Protein AF-A0A9E6EXF5-F1 (afdb_monomer)

pLDDT: mean 89.09, std 9.69, range [57.84, 97.81]

Secondary structure (DSSP, 8-state):
-HHHHHHHHHHHHHHHHHHHHHHHHHHT-------S-EEE-SS-PPPPTT-SEEE--SS----PPEE--S-TT--TTSSSPPTT-EEEE---BTTB-SEEEEEETTEEEE---TTSS--TT--SS--TTT--SS-SSS--EEEEETTEEEEEE-TTS-EEE-S----------

Mean predicted aligned error: 11.28 Å

Solvent-accessible surface area (backbone atoms only — not comparable to full-atom values): 11089 Å² total; per-residue (Å²): 115,69,66,64,54,52,52,53,50,55,54,50,53,51,51,53,52,52,51,53,53,52,51,56,58,60,71,69,66,72,79,84,70,82,85,51,42,45,51,50,58,90,83,76,66,76,30,51,91,92,30,69,69,30,77,54,67,95,87,66,84,83,87,60,59,76,40,65,46,59,34,38,72,44,68,53,84,46,78,85,71,51,72,71,43,67,34,29,31,71,27,77,29,91,83,35,55,63,43,50,30,31,31,51,90,80,27,51,41,72,58,91,48,82,90,78,58,87,49,96,88,60,78,78,95,71,44,84,93,80,48,78,94,73,68,94,58,98,54,62,42,74,44,64,58,96,88,38,74,40,37,34,45,40,77,86,74,48,76,48,71,58,77,86,82,87,74,82,78,81,77,75,132

Radius of gyration: 35.08 Å; Cα contacts (8 Å, |Δi|>4): 192; chains: 1; bounding box: 96×44×98 Å

Sequence (173 aa):
MKTKKILKVNNLVKGIIYVLIAFNFSLSTFNCFAQGGVAINTTGDPANSSAMLDISGSTQGVLIPSVALTSTTTASPVTSPANSLLIYNTATQNDVTPGFYYWVTDKWVSMLSSSTGWLLTGNTATTAGTNFIGSTDSRDVVFKSKNNEILRVKTDSNVVITGQIYTTKHVIP

Foldseek 3Di:
DVVVVVVVVVVVVVVVVVVVVVVVVVVPPDDPDPPQADEADDPPDGADNVYNYHYDDDPDDDQFAEDADAFFQDCPPPDPADFQRKYFHPDDHDHDDTAIWTDDDRGTDGDDDPVVDADPVGDPPDDPVPDDPDDPDQAWDFDDDPNHTQWIQHSVRDIDGPDDDDDPPPPDD

Nearest PDB structures (foldseek):
  2wb3-assembly1_A  TM=5.065E-01  e=1.538E+00  Streptococcus pyogenes
  6wv2-assembly1_A  TM=4.428E-01  e=2.223E+00  Streptococcus pyogenes phage H4489A
  6x3m-assembly3_H  TM=2.288E-01  e=3.215E+00  Streptococcus pyogenes phage H4489A
  6x3m-assembly2_D  TM=2.488E-01  e=7.600E+00  Streptococcus pyogenes phage H4489A
  6x3m-assembly1_B  TM=2.388E-01  e=6.721E+00  Streptococcus pyogenes phage H4489A

Structure (mmCIF, N/CA/C/O backbone):
data_AF-A0A9E6EXF5-F1
#
_entry.id   AF-A0A9E6EXF5-F1
#
loop_
_atom_site.group_PDB
_atom_site.id
_atom_site.type_symbol
_atom_site.label_atom_id
_atom_site.label_alt_id
_atom_site.label_comp_id
_atom_site.label_asym_id
_atom_site.label_entity_id
_atom_site.label_seq_id
_atom_site.pdbx_PDB_ins_code
_atom_site.Cartn_x
_atom_site.Cartn_y
_atom_site.Cartn_z
_atom_site.occupancy
_atom_site.B_iso_or_equiv
_atom_site.auth_seq_id
_atom_site.auth_comp_id
_atom_site.auth_asym_id
_atom_site.auth_atom_id
_atom_site.pdbx_PDB_model_num
ATOM 1 N N . MET A 1 1 ? -65.720 1.572 59.802 1.00 68.50 1 MET A N 1
ATOM 2 C CA . MET A 1 1 ? -65.476 2.489 58.656 1.00 68.50 1 MET A CA 1
ATOM 3 C C . MET A 1 1 ? -63.991 2.830 58.444 1.00 68.50 1 MET A C 1
ATOM 5 O O . MET A 1 1 ? -63.551 2.806 57.301 1.00 68.50 1 MET A O 1
ATOM 9 N N . LYS A 1 2 ? -63.195 3.077 59.503 1.00 74.44 2 LYS A N 1
ATOM 10 C CA . LYS A 1 2 ? -61.746 3.380 59.404 1.00 74.44 2 LYS A CA 1
ATOM 11 C C . LYS A 1 2 ? -60.913 2.295 58.694 1.00 74.44 2 LYS A C 1
ATOM 13 O O . LYS A 1 2 ? -60.118 2.621 57.822 1.00 74.44 2 LYS A O 1
ATOM 18 N N . THR A 1 3 ? -61.152 1.016 58.980 1.00 81.12 3 THR A N 1
ATOM 19 C CA . THR A 1 3 ? -60.366 -0.116 58.445 1.00 81.12 3 THR A CA 1
ATOM 20 C C . THR A 1 3 ? -60.491 -0.283 56.927 1.00 81.12 3 THR A C 1
ATOM 22 O O . THR A 1 3 ? -59.492 -0.488 56.246 1.00 81.12 3 THR A O 1
ATOM 25 N N . LYS A 1 4 ? -61.698 -0.099 56.363 1.00 81.75 4 LYS A N 1
ATOM 26 C CA . LYS A 1 4 ? -61.916 -0.120 54.902 1.00 81.75 4 LYS A CA 1
ATOM 27 C C . LYS A 1 4 ? -61.215 1.049 54.193 1.00 81.75 4 LYS A C 1
ATOM 29 O O . LYS A 1 4 ? -60.723 0.875 53.083 1.00 81.75 4 LYS A O 1
ATOM 34 N N . LYS A 1 5 ? -61.140 2.224 54.836 1.00 81.56 5 LYS A N 1
ATOM 35 C CA . LYS A 1 5 ? -60.443 3.406 54.298 1.00 81.56 5 LYS A CA 1
ATOM 36 C C . LYS A 1 5 ? -58.925 3.187 54.264 1.00 81.56 5 LYS A C 1
ATOM 38 O O . LYS A 1 5 ? -58.306 3.480 53.250 1.00 81.56 5 LYS A O 1
ATOM 43 N N . ILE A 1 6 ? -58.361 2.595 55.319 1.00 83.88 6 ILE A N 1
ATOM 44 C CA . ILE A 1 6 ? -56.933 2.236 55.398 1.00 83.88 6 ILE A CA 1
ATOM 45 C C . ILE A 1 6 ? -56.575 1.170 54.353 1.00 83.88 6 ILE A C 1
ATOM 47 O O . ILE A 1 6 ? -55.601 1.340 53.625 1.00 83.88 6 ILE A O 1
ATOM 51 N N . LEU A 1 7 ? -57.397 0.123 54.194 1.00 86.06 7 LEU A N 1
ATOM 52 C CA . LEU A 1 7 ? -57.192 -0.879 53.137 1.00 86.06 7 LEU A CA 1
ATOM 53 C C . LEU A 1 7 ? -57.182 -0.251 51.735 1.00 86.06 7 LEU A C 1
ATOM 55 O O . LEU A 1 7 ? -56.339 -0.595 50.910 1.00 86.06 7 LEU A O 1
ATOM 59 N N . LYS A 1 8 ? -58.097 0.691 51.467 1.00 86.81 8 LYS A N 1
ATOM 60 C CA . LYS A 1 8 ? -58.197 1.365 50.164 1.00 86.81 8 LYS A CA 1
ATOM 61 C C . LYS A 1 8 ? -56.959 2.218 49.860 1.00 86.81 8 LYS A C 1
ATOM 63 O O . LYS A 1 8 ? -56.489 2.204 48.728 1.00 86.81 8 LYS A O 1
ATOM 68 N N . VAL A 1 9 ? -56.408 2.904 50.864 1.00 89.81 9 VAL A N 1
ATOM 69 C CA . VAL A 1 9 ? -55.164 3.684 50.734 1.00 89.81 9 VAL A CA 1
ATOM 70 C C . VAL A 1 9 ? -53.958 2.768 50.510 1.00 89.81 9 VAL A C 1
ATOM 72 O O . VAL A 1 9 ? -53.181 3.017 49.596 1.00 89.81 9 VAL A O 1
ATOM 75 N N . ASN A 1 10 ? -53.835 1.666 51.253 1.00 90.75 10 ASN A N 1
ATOM 76 C CA . ASN A 1 10 ? -52.727 0.719 51.081 1.00 90.75 10 ASN A CA 1
ATOM 77 C C . ASN A 1 10 ? -52.715 0.077 49.686 1.00 90.75 10 ASN A C 1
ATOM 79 O O . ASN A 1 10 ? -51.652 -0.084 49.089 1.00 90.75 10 ASN A O 1
ATOM 83 N N . ASN A 1 11 ? -53.890 -0.255 49.147 1.00 90.75 11 ASN A N 1
ATOM 84 C CA . ASN A 1 11 ? -54.008 -0.792 47.791 1.00 90.75 11 ASN A CA 1
ATOM 85 C C . ASN A 1 11 ? -53.656 0.258 46.725 1.00 90.75 11 ASN A C 1
ATOM 87 O O . ASN A 1 11 ? -53.001 -0.078 45.741 1.00 90.75 11 ASN A O 1
ATOM 91 N N . LEU A 1 12 ? -54.028 1.526 46.939 1.00 92.75 12 LEU A N 1
ATOM 92 C CA . LEU A 1 12 ? -53.672 2.634 46.046 1.00 92.75 12 LEU A CA 1
ATOM 93 C C . LEU A 1 12 ? -52.156 2.889 46.027 1.00 92.75 12 LEU A C 1
ATOM 95 O O . LEU A 1 12 ? -51.572 3.008 44.954 1.00 92.75 12 LEU A O 1
ATOM 99 N N . VAL A 1 13 ? -51.506 2.910 47.196 1.00 94.00 13 VAL A N 1
ATOM 100 C CA . VAL A 1 13 ? -50.050 3.112 47.319 1.00 94.00 13 VAL A CA 1
ATOM 101 C C . VAL A 1 13 ? -49.273 1.976 46.648 1.00 94.00 13 VAL A C 1
ATOM 103 O O . VAL A 1 13 ? -48.333 2.241 45.903 1.00 94.00 13 VAL A O 1
ATOM 106 N N . LYS A 1 14 ? -49.694 0.717 46.832 1.00 93.06 14 LYS A N 1
ATOM 107 C CA . LYS A 1 14 ? -49.100 -0.433 46.124 1.00 93.06 14 LYS A CA 1
ATOM 108 C C . LYS A 1 14 ? -49.239 -0.304 44.606 1.00 93.06 14 LYS A C 1
ATOM 110 O O . LYS A 1 14 ? -48.274 -0.549 43.893 1.00 93.06 14 LYS A O 1
ATOM 115 N N . GLY A 1 15 ? -50.407 0.130 44.124 1.00 92.31 15 GLY A N 1
ATOM 116 C CA . GLY A 1 15 ? -50.642 0.386 42.702 1.00 92.31 15 GLY A CA 1
ATOM 117 C C . GLY A 1 15 ? -49.691 1.436 42.124 1.00 92.31 15 GLY A C 1
ATOM 118 O O . GLY A 1 15 ? -49.087 1.198 41.083 1.00 92.31 15 GLY A O 1
ATOM 119 N N . ILE A 1 16 ? -49.488 2.552 42.832 1.00 94.12 16 ILE A N 1
ATOM 120 C CA . ILE A 1 16 ? -48.540 3.604 42.424 1.00 94.12 16 ILE A CA 1
ATOM 121 C C . ILE A 1 16 ? -47.109 3.056 42.366 1.00 94.12 16 ILE A C 1
ATOM 123 O O . ILE A 1 16 ? -46.405 3.294 41.389 1.00 94.12 16 ILE A O 1
ATOM 127 N N . ILE A 1 17 ? -46.688 2.278 43.368 1.00 94.06 17 ILE A N 1
ATOM 128 C CA . ILE A 1 17 ? -45.352 1.664 43.396 1.00 94.06 17 ILE A CA 1
ATOM 129 C C . ILE A 1 17 ? -45.158 0.713 42.205 1.00 94.06 17 ILE A C 1
ATOM 131 O O . ILE A 1 17 ? -44.127 0.782 41.541 1.00 94.06 17 ILE A O 1
ATOM 135 N N . TYR A 1 18 ? -46.145 -0.128 41.879 1.00 94.12 18 TYR A N 1
ATOM 136 C CA . TYR A 1 18 ? -46.054 -1.022 40.719 1.00 94.12 18 TYR A CA 1
ATOM 137 C C . TYR A 1 18 ? -45.970 -0.264 39.390 1.00 94.12 18 TYR A C 1
ATOM 139 O O . TYR A 1 18 ? -45.183 -0.650 38.528 1.00 94.12 18 TYR A O 1
ATOM 147 N N . VAL A 1 19 ? -46.717 0.834 39.238 1.00 93.25 19 VAL A N 1
ATOM 148 C CA . VAL A 1 19 ? -46.647 1.695 38.043 1.00 93.25 19 VAL A CA 1
ATOM 149 C C . VAL A 1 19 ? -45.271 2.346 37.916 1.00 93.25 19 VAL A C 1
ATOM 151 O O . VAL A 1 19 ? -44.698 2.348 36.829 1.00 93.25 19 VAL A O 1
ATOM 154 N N . LEU A 1 20 ? -44.703 2.847 39.016 1.00 91.00 20 LEU A N 1
ATOM 155 C CA . LEU A 1 20 ? -43.368 3.449 39.010 1.00 91.00 20 LEU A CA 1
ATOM 156 C C . LEU A 1 20 ? -42.279 2.424 38.667 1.00 91.00 20 LEU A C 1
ATOM 158 O O . LEU A 1 20 ? -41.375 2.741 37.894 1.00 91.00 20 LEU A O 1
ATOM 162 N N . ILE A 1 21 ? -42.371 1.197 39.186 1.00 89.25 21 ILE A N 1
ATOM 163 C CA . ILE A 1 21 ? -41.430 0.113 38.859 1.00 89.25 21 ILE A CA 1
ATOM 164 C C . ILE A 1 21 ? -41.547 -0.274 37.379 1.00 89.25 21 ILE A C 1
ATOM 166 O O . ILE A 1 21 ? -40.531 -0.368 36.694 1.00 89.25 21 ILE A O 1
ATOM 170 N N . ALA A 1 22 ? -42.768 -0.432 36.859 1.00 86.06 22 ALA A N 1
ATOM 171 C CA . ALA A 1 22 ? -42.996 -0.749 35.450 1.00 86.06 22 ALA A CA 1
ATOM 172 C C . ALA A 1 22 ? -42.490 0.363 34.512 1.00 86.06 22 ALA A C 1
ATOM 174 O O . ALA A 1 22 ? -41.882 0.075 33.483 1.00 86.06 22 ALA A O 1
ATOM 175 N N . PHE A 1 23 ? -42.670 1.632 34.891 1.00 84.88 23 PHE A N 1
ATOM 176 C CA . PHE A 1 23 ? -42.171 2.779 34.132 1.00 84.88 23 PHE A CA 1
ATOM 177 C C . PHE A 1 23 ? -40.634 2.824 34.097 1.00 84.88 23 PHE A C 1
ATOM 179 O O . PHE A 1 23 ? -40.050 2.975 33.025 1.00 84.88 23 PHE A O 1
ATOM 186 N N . ASN A 1 24 ? -39.964 2.590 35.232 1.00 79.62 24 ASN A N 1
ATOM 187 C CA . ASN A 1 24 ? -38.498 2.497 35.297 1.00 79.62 24 ASN A CA 1
ATOM 188 C C . ASN A 1 24 ? -37.943 1.308 34.489 1.00 79.62 24 ASN A C 1
ATOM 190 O O . ASN A 1 24 ? -36.909 1.435 33.831 1.00 79.62 24 ASN A O 1
ATOM 194 N N . PHE A 1 25 ? -38.642 0.168 34.484 1.00 75.75 25 PHE A N 1
ATOM 195 C CA . PHE A 1 25 ? -38.270 -0.987 33.660 1.00 75.75 25 PHE A CA 1
ATOM 196 C C . PHE A 1 25 ? -38.460 -0.711 32.157 1.00 75.75 25 PHE A C 1
ATOM 198 O O . PHE A 1 25 ? -37.665 -1.152 31.335 1.00 75.75 25 PHE A O 1
ATOM 205 N N . SER A 1 26 ? -39.467 0.084 31.777 1.00 76.06 26 SER A N 1
ATOM 206 C CA . SER A 1 26 ? -39.674 0.480 30.376 1.00 76.06 26 SER A CA 1
ATOM 207 C C . SER A 1 26 ? -38.585 1.430 29.856 1.00 76.06 26 SER A C 1
ATOM 209 O O . SER A 1 26 ? -38.128 1.287 28.723 1.00 76.06 26 SER A O 1
ATOM 211 N N . LEU A 1 27 ? -38.089 2.330 30.714 1.00 66.94 27 LEU A N 1
ATOM 212 C CA . LEU A 1 27 ? -37.026 3.294 30.398 1.00 66.94 27 LEU A CA 1
ATOM 213 C C . LEU A 1 27 ? -35.630 2.660 30.287 1.00 66.94 27 LEU A C 1
ATOM 215 O O . LEU A 1 27 ? -34.714 3.301 29.782 1.00 66.94 27 LEU A O 1
ATOM 219 N N . SER A 1 28 ? -35.444 1.419 30.742 1.00 65.69 28 SER A N 1
ATOM 220 C CA . SER A 1 28 ? -34.155 0.710 30.697 1.00 65.69 28 SER A CA 1
ATOM 221 C C . SER A 1 28 ? -33.966 -0.153 29.440 1.00 65.69 28 SER A C 1
ATOM 223 O O . SER A 1 28 ? -32.939 -0.812 29.304 1.00 65.69 28 SER A O 1
ATOM 225 N N . THR A 1 29 ? -34.909 -0.121 28.488 1.00 62.38 29 THR A N 1
ATOM 226 C CA . THR A 1 29 ? -34.862 -0.935 27.252 1.00 62.38 29 THR A CA 1
ATOM 227 C C . THR A 1 29 ? -34.417 -0.179 25.995 1.00 62.38 29 THR A C 1
ATOM 229 O O . THR A 1 29 ? -34.545 -0.694 24.883 1.00 62.38 29 THR A O 1
ATOM 232 N N . PHE A 1 30 ? -33.841 1.021 26.128 1.00 58.50 30 PHE A N 1
ATOM 233 C CA . PHE A 1 30 ? -33.238 1.699 24.980 1.00 58.50 30 PHE A CA 1
ATOM 234 C C . PHE A 1 30 ? -31.958 0.974 24.556 1.00 58.50 30 PHE A C 1
ATOM 236 O O . PHE A 1 30 ? -30.896 1.133 25.154 1.00 58.50 30 PHE A O 1
ATOM 243 N N . ASN A 1 31 ? -32.059 0.188 23.487 1.00 57.84 31 ASN A N 1
ATOM 244 C CA . ASN A 1 31 ? -30.894 -0.237 22.730 1.00 57.84 31 ASN A CA 1
ATOM 245 C C . ASN A 1 31 ? -30.225 1.022 22.158 1.00 57.84 31 ASN A C 1
ATOM 247 O O . ASN A 1 31 ? -30.740 1.639 21.225 1.00 57.84 31 ASN A O 1
ATOM 251 N N . CYS A 1 32 ? -29.089 1.426 22.728 1.00 60.50 32 CYS A N 1
ATOM 252 C CA . CYS A 1 32 ? -28.199 2.382 22.083 1.00 60.50 32 CYS A CA 1
ATOM 253 C C . CYS A 1 3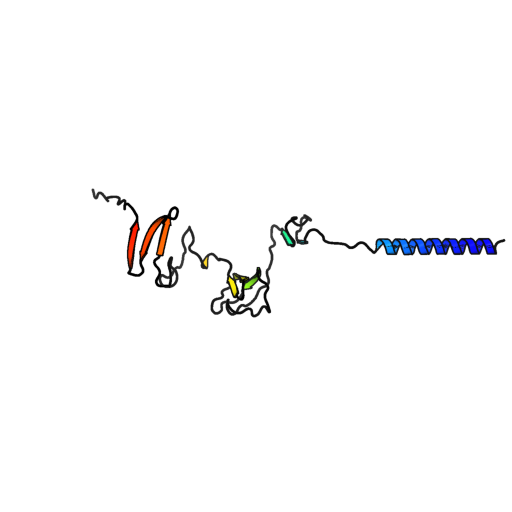2 ? -27.530 1.658 20.915 1.00 60.50 32 CYS A C 1
ATOM 255 O O . CYS A 1 32 ? -26.494 1.014 21.065 1.00 60.50 32 CYS A O 1
ATOM 257 N N . PHE A 1 33 ? -28.165 1.695 19.752 1.00 61.25 33 PHE A N 1
ATOM 258 C CA . PHE A 1 33 ? -27.515 1.250 18.537 1.00 61.25 33 PHE A CA 1
ATOM 259 C C . PHE A 1 33 ? -26.646 2.409 18.021 1.00 61.25 33 PHE A C 1
ATOM 261 O O . PHE A 1 33 ? -27.165 3.457 17.630 1.00 61.25 33 PHE A O 1
ATOM 268 N N . ALA A 1 34 ? -25.326 2.228 17.988 1.00 60.16 34 ALA A N 1
ATOM 269 C CA . ALA A 1 34 ? -24.439 3.080 17.198 1.00 60.16 34 ALA A CA 1
ATOM 270 C C . ALA A 1 34 ? -24.627 2.720 15.707 1.00 60.16 34 ALA A C 1
ATOM 272 O O . ALA A 1 34 ? -23.954 1.839 15.189 1.00 60.16 34 ALA A O 1
ATOM 273 N N . GLN A 1 35 ? -25.622 3.311 15.034 1.00 63.19 35 GLN A N 1
ATOM 274 C CA . GLN A 1 35 ? -26.118 2.832 13.723 1.00 63.19 35 GLN A CA 1
ATOM 275 C C . GLN A 1 35 ? -25.422 3.445 12.497 1.00 63.19 35 GLN A C 1
ATOM 277 O O . GLN A 1 35 ? -25.788 3.111 11.376 1.00 63.19 35 GLN A O 1
ATOM 282 N N . GLY A 1 36 ? -24.444 4.337 12.679 1.00 71.19 36 GLY A N 1
ATOM 283 C CA . GLY A 1 36 ? -23.891 5.155 11.588 1.00 71.19 36 GLY A CA 1
ATOM 284 C C . GLY A 1 36 ? -22.386 5.034 11.347 1.00 71.19 36 GLY A C 1
ATOM 285 O O . GLY A 1 36 ? -21.845 5.884 10.656 1.00 71.19 36 GLY A O 1
ATOM 286 N N . GLY A 1 37 ? -21.712 4.033 11.925 1.00 83.94 37 GLY A N 1
ATOM 287 C CA . GLY A 1 37 ? -20.245 3.963 11.959 1.00 83.94 37 GLY A CA 1
ATOM 288 C C . GLY A 1 37 ? -19.645 4.632 13.202 1.00 83.94 37 GLY A C 1
ATOM 289 O O . GLY A 1 37 ? -20.338 5.300 13.973 1.00 83.94 37 GLY A O 1
ATOM 290 N N . VAL A 1 38 ? -18.354 4.400 13.436 1.00 91.12 38 VAL A N 1
ATOM 291 C CA . VAL A 1 38 ? -17.592 4.979 14.550 1.00 91.12 38 VAL A CA 1
ATOM 292 C C . VAL A 1 38 ? -16.817 6.188 14.042 1.00 91.12 38 VAL A C 1
ATOM 294 O O . VAL A 1 38 ? -15.961 6.039 13.173 1.00 91.12 38 VAL A O 1
ATOM 297 N N . ALA A 1 39 ? -17.088 7.365 14.605 1.00 92.50 39 ALA A N 1
ATOM 298 C CA . ALA A 1 39 ? -16.286 8.564 14.384 1.00 92.50 39 ALA A CA 1
ATOM 299 C C . ALA A 1 39 ? -15.265 8.737 15.516 1.00 92.50 39 ALA A C 1
ATOM 301 O O . ALA A 1 39 ? -15.626 8.660 16.692 1.00 92.50 39 ALA A O 1
ATOM 302 N N . ILE A 1 40 ? -14.004 8.996 15.174 1.00 93.62 40 ILE A N 1
ATOM 303 C CA . ILE A 1 40 ? -12.948 9.368 16.122 1.00 93.62 40 ILE A CA 1
ATOM 304 C C . ILE A 1 40 ? -12.399 10.729 15.698 1.00 93.62 40 ILE A C 1
ATOM 306 O O . ILE 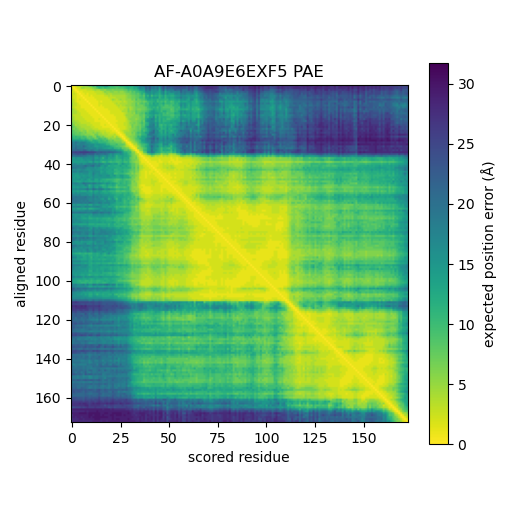A 1 40 ? -11.585 10.823 14.781 1.00 93.62 40 ILE A O 1
ATOM 310 N N . ASN A 1 41 ? -12.867 11.786 16.358 1.00 92.50 41 ASN A N 1
ATOM 311 C CA . ASN A 1 41 ? -12.454 13.163 16.103 1.00 92.50 41 ASN A CA 1
ATOM 312 C C . ASN A 1 41 ? -12.670 14.044 17.345 1.00 92.50 41 ASN A C 1
ATOM 314 O O . ASN A 1 41 ? -13.287 13.622 18.325 1.00 92.50 41 ASN A O 1
ATOM 318 N N . THR A 1 42 ? -12.141 15.268 17.315 1.00 90.69 42 THR A N 1
ATOM 319 C CA . THR A 1 42 ? -12.293 16.255 18.400 1.00 90.69 42 THR A CA 1
ATOM 320 C C . THR A 1 42 ? -13.400 17.282 18.146 1.00 90.69 42 THR A C 1
ATOM 322 O O . THR A 1 42 ? -13.675 18.097 19.024 1.00 90.69 42 THR A O 1
ATOM 325 N N . THR A 1 43 ? -14.024 17.270 16.965 1.00 90.12 43 THR A N 1
ATOM 326 C CA . THR A 1 43 ? -15.036 18.249 16.533 1.00 90.12 43 THR A CA 1
ATOM 327 C C . THR A 1 43 ? -16.464 17.826 16.874 1.00 90.12 43 THR A C 1
ATOM 329 O O . THR A 1 43 ? -17.351 18.673 16.938 1.00 90.12 43 THR A O 1
ATOM 332 N N . GLY A 1 44 ? -16.684 16.537 17.144 1.00 88.44 44 GLY A N 1
ATOM 333 C CA . GLY A 1 44 ? -18.006 15.960 17.384 1.00 88.44 44 GLY A CA 1
ATOM 334 C C . GLY A 1 44 ? -18.785 15.659 16.102 1.00 88.44 44 GLY A C 1
ATOM 335 O O . GLY A 1 44 ? -19.980 15.373 16.181 1.00 88.44 44 GLY A O 1
ATOM 336 N N . ASP A 1 45 ? -18.135 15.719 14.936 1.00 90.56 45 ASP A N 1
ATOM 337 C CA . ASP A 1 45 ? -18.782 15.424 13.659 1.00 90.56 45 ASP A CA 1
ATOM 338 C C . ASP A 1 45 ? -19.171 13.937 13.580 1.00 90.56 45 ASP A C 1
ATOM 340 O O . ASP A 1 45 ? -18.389 13.074 14.007 1.00 90.56 45 ASP A O 1
ATOM 344 N N . PRO A 1 46 ? -20.358 13.607 13.036 1.00 89.38 46 PRO A N 1
ATOM 345 C CA . PRO A 1 46 ? -20.741 12.221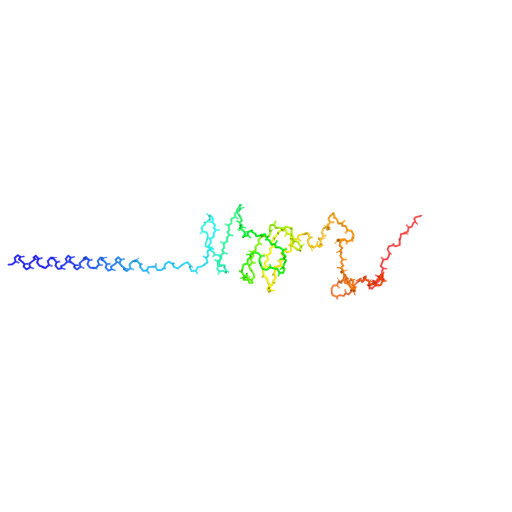 12.805 1.00 89.38 46 PRO A CA 1
ATOM 346 C C . PRO A 1 46 ? -19.838 11.582 11.744 1.00 89.38 46 PRO A C 1
ATOM 348 O O . PRO A 1 46 ? -19.299 12.268 10.876 1.00 89.38 46 PRO A O 1
ATOM 351 N N . ALA A 1 47 ? -19.715 10.253 11.784 1.00 93.31 47 ALA A N 1
ATOM 352 C CA . ALA A 1 47 ? -18.986 9.513 10.760 1.00 93.31 47 ALA A CA 1
ATOM 353 C C . ALA A 1 47 ? -19.643 9.709 9.386 1.00 93.31 47 ALA A C 1
ATOM 355 O O . ALA A 1 47 ? -20.869 9.831 9.273 1.00 93.31 47 ALA A O 1
ATOM 356 N N . ASN A 1 48 ? -18.830 9.704 8.332 1.00 92.88 48 ASN A N 1
ATOM 357 C CA . ASN A 1 48 ? -19.316 9.677 6.963 1.00 92.88 48 ASN A CA 1
ATOM 358 C C . ASN A 1 48 ? -20.256 8.477 6.736 1.00 92.88 48 ASN A C 1
ATOM 360 O O . ASN A 1 48 ? -19.965 7.358 7.153 1.00 92.88 48 ASN A O 1
ATOM 364 N N . SER A 1 49 ? -21.359 8.685 6.011 1.00 91.50 49 SER A N 1
ATOM 365 C CA . SER A 1 49 ? -22.382 7.656 5.779 1.00 91.50 49 SER A CA 1
ATOM 366 C C . SER A 1 49 ? -21.885 6.413 5.029 1.00 91.50 49 SER A C 1
ATOM 368 O O . SER A 1 49 ? -22.532 5.369 5.105 1.00 91.50 49 SER A O 1
ATOM 370 N N . SER A 1 50 ? -20.756 6.492 4.318 1.00 92.06 50 SER A N 1
ATOM 371 C CA . SER A 1 50 ? -20.122 5.341 3.665 1.00 92.06 50 SER A CA 1
ATOM 372 C C . SER A 1 50 ? -19.007 4.683 4.490 1.00 92.06 50 SER A C 1
ATOM 374 O O . SER A 1 50 ? -18.342 3.783 3.978 1.00 92.06 50 SER A O 1
ATOM 376 N N . ALA A 1 51 ? -18.758 5.118 5.730 1.00 91.94 51 ALA A N 1
ATOM 377 C CA . ALA A 1 51 ? -17.649 4.645 6.557 1.00 91.94 51 ALA A CA 1
ATOM 378 C C . ALA A 1 51 ? -18.134 3.944 7.833 1.00 91.94 51 ALA A C 1
ATOM 380 O O . ALA A 1 51 ? -18.935 4.475 8.594 1.00 91.94 51 ALA A O 1
ATOM 381 N N . MET A 1 52 ? -17.597 2.751 8.110 1.00 92.12 52 MET A N 1
ATOM 382 C CA . MET A 1 52 ? -17.785 2.093 9.414 1.00 92.12 52 MET A CA 1
ATOM 383 C C . MET A 1 52 ? -16.806 2.611 10.475 1.00 92.12 52 MET A C 1
ATOM 385 O O . MET A 1 52 ? -17.104 2.543 11.665 1.00 92.12 52 MET A O 1
ATOM 389 N N . LEU A 1 53 ? -15.663 3.145 10.044 1.00 92.75 53 LEU A N 1
ATOM 390 C CA . LEU A 1 53 ? -14.683 3.838 10.871 1.00 92.75 53 LEU A CA 1
ATOM 391 C C . LEU A 1 53 ? -14.253 5.104 10.126 1.00 92.75 53 LEU A C 1
ATOM 393 O O . LEU A 1 53 ? -13.695 5.010 9.034 1.00 92.75 53 LEU A O 1
ATOM 397 N N . ASP A 1 54 ? -14.527 6.260 10.716 1.00 94.38 54 ASP A N 1
ATOM 398 C CA . ASP A 1 54 ? -14.138 7.578 10.221 1.00 94.38 54 ASP A CA 1
ATOM 399 C C . ASP A 1 54 ? -13.242 8.245 11.267 1.00 94.38 54 ASP A C 1
ATOM 401 O O . ASP A 1 54 ? -13.604 8.352 12.441 1.00 94.38 54 ASP A O 1
ATOM 405 N N . ILE A 1 55 ? -12.038 8.638 10.864 1.00 94.44 55 ILE A N 1
ATOM 406 C CA . ILE A 1 55 ? -11.041 9.223 11.757 1.00 94.44 55 ILE A CA 1
ATOM 407 C C . ILE A 1 55 ? -10.606 10.542 11.144 1.00 94.44 55 ILE A C 1
ATOM 409 O O . ILE A 1 55 ? -10.031 10.564 10.055 1.00 94.44 55 ILE A O 1
ATOM 413 N N . SER A 1 56 ? -10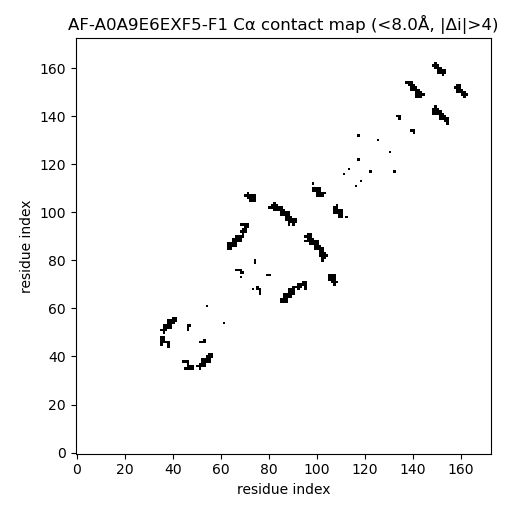.849 11.635 11.861 1.00 92.88 56 SER A N 1
ATOM 414 C CA . SER A 1 56 ? -10.495 12.975 11.408 1.00 92.88 56 SER A CA 1
ATOM 415 C C . SER A 1 56 ? -9.794 13.766 12.512 1.00 92.88 56 SER A C 1
ATOM 417 O O . SER A 1 56 ? -10.119 13.694 13.697 1.00 92.88 56 SER A O 1
ATOM 419 N N . GLY A 1 57 ? -8.766 14.508 12.113 1.00 91.94 57 GLY A N 1
ATOM 420 C CA . GLY A 1 57 ? -7.912 15.289 12.998 1.00 91.94 57 GLY A CA 1
ATOM 421 C C . GLY A 1 57 ? -6.870 16.049 12.184 1.00 91.94 57 GLY A C 1
ATOM 422 O O . GLY A 1 57 ? -6.563 15.678 11.054 1.00 91.94 57 GLY A O 1
ATOM 423 N N . SER A 1 58 ? -6.346 17.141 12.737 1.00 92.62 58 SER A N 1
ATOM 424 C CA . SER A 1 58 ? -5.344 17.980 12.062 1.00 92.62 58 SER A CA 1
ATOM 425 C C . SER A 1 58 ? -3.908 17.670 12.486 1.00 92.62 58 SER A C 1
ATOM 427 O O . SER A 1 58 ? -2.971 18.095 11.813 1.00 92.62 58 SER A O 1
ATOM 429 N N . THR A 1 59 ? -3.724 16.949 13.597 1.00 93.44 59 THR A N 1
ATOM 430 C CA . THR A 1 59 ? -2.402 16.669 14.180 1.00 93.44 59 THR A CA 1
ATOM 431 C C . THR A 1 59 ? -2.177 15.199 14.531 1.00 93.44 59 THR A C 1
ATOM 433 O O . THR A 1 59 ? -1.027 14.790 14.684 1.00 93.44 59 THR A O 1
ATOM 436 N N . GLN A 1 60 ? -3.237 14.395 14.649 1.00 92.75 60 GLN A N 1
ATOM 437 C CA . GLN A 1 60 ? -3.152 12.960 14.917 1.00 92.75 60 GLN A CA 1
ATOM 438 C C . GLN A 1 60 ? -3.362 12.131 13.647 1.00 92.75 60 GLN A C 1
ATOM 440 O O . GLN A 1 60 ? -4.050 12.545 12.718 1.00 92.75 60 GLN A O 1
ATOM 445 N N . GLY A 1 61 ? -2.795 10.928 13.643 1.00 90.75 61 GLY A N 1
ATOM 446 C CA . GLY A 1 61 ? -3.046 9.902 12.635 1.00 90.75 61 GLY A CA 1
ATOM 447 C C . GLY A 1 61 ? -3.429 8.574 13.281 1.00 90.75 61 GLY A C 1
ATOM 448 O O . GLY A 1 61 ? -3.658 8.495 14.488 1.00 90.75 61 GLY A O 1
ATOM 449 N N . VAL A 1 62 ? -3.461 7.516 12.474 1.00 94.25 62 VAL A N 1
ATOM 450 C CA . VAL A 1 62 ? -3.753 6.154 12.937 1.00 94.25 62 VAL A CA 1
ATOM 451 C C . VAL A 1 62 ? -2.457 5.362 13.018 1.00 94.25 62 VAL A C 1
ATOM 453 O O . VAL A 1 62 ? -1.771 5.188 12.010 1.00 94.25 62 VAL A O 1
ATOM 456 N N . LEU A 1 63 ? -2.136 4.846 14.205 1.00 94.69 63 LEU A N 1
ATOM 457 C CA . LEU A 1 63 ? -1.076 3.855 14.347 1.00 94.69 63 LEU A CA 1
ATOM 458 C C . LEU A 1 63 ? -1.658 2.465 14.076 1.00 94.69 63 LEU A C 1
ATOM 460 O O . LEU A 1 63 ? -2.390 1.907 14.890 1.00 94.69 63 LEU A O 1
ATOM 464 N N . ILE A 1 64 ? -1.344 1.930 12.902 1.00 95.94 64 ILE A N 1
ATOM 465 C CA . ILE A 1 64 ? -1.700 0.569 12.495 1.00 95.94 64 ILE A CA 1
ATOM 466 C C . ILE A 1 64 ? -0.802 -0.439 13.241 1.00 95.94 64 ILE A C 1
ATOM 468 O O . ILE A 1 64 ? 0.343 -0.095 13.543 1.00 95.94 64 ILE A O 1
ATOM 472 N N . PRO A 1 65 ? -1.268 -1.672 13.542 1.00 97.00 65 PRO A N 1
ATOM 473 C CA . PRO A 1 65 ? -0.452 -2.680 14.214 1.00 97.00 65 PRO A CA 1
ATOM 474 C C . PRO A 1 65 ? 0.934 -2.870 13.582 1.00 97.00 65 PRO A C 1
ATOM 476 O O . PRO A 1 65 ? 1.055 -3.184 12.395 1.00 97.00 65 PRO A O 1
ATOM 479 N N . SER A 1 66 ? 1.971 -2.699 14.403 1.00 97.12 66 SER A N 1
ATOM 480 C CA . SER A 1 66 ? 3.369 -2.911 14.024 1.00 97.12 66 SER A CA 1
ATOM 481 C C . SER A 1 66 ? 3.766 -4.367 14.243 1.00 97.12 66 SER A C 1
ATOM 483 O O . SER A 1 66 ? 3.632 -4.894 15.347 1.00 97.12 66 SER A O 1
ATOM 485 N N . VAL A 1 67 ? 4.276 -5.013 13.201 1.00 97.38 67 VAL A N 1
ATOM 486 C CA . VAL A 1 67 ? 4.559 -6.449 13.170 1.00 97.38 67 VAL A CA 1
ATOM 487 C C . VAL A 1 67 ? 5.955 -6.690 12.592 1.00 97.38 67 VAL A C 1
ATOM 489 O O . VAL A 1 67 ? 6.337 -6.0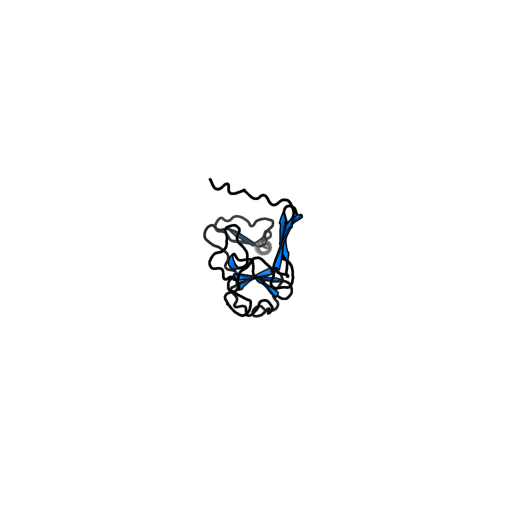49 11.624 1.00 97.38 67 VAL A O 1
ATOM 492 N N . ALA A 1 68 ? 6.728 -7.619 13.153 1.00 97.81 68 ALA A N 1
ATOM 493 C CA . ALA A 1 68 ? 8.002 -8.039 12.566 1.00 97.81 68 ALA A CA 1
ATOM 494 C C . ALA A 1 68 ? 7.767 -9.222 11.613 1.00 97.81 68 ALA A C 1
ATOM 496 O O . ALA A 1 68 ? 7.643 -10.363 12.062 1.00 97.81 68 ALA A O 1
ATOM 497 N N . LEU A 1 69 ? 7.651 -8.953 10.311 1.00 97.50 69 LEU A N 1
ATOM 498 C CA . LEU A 1 69 ? 7.523 -10.001 9.296 1.00 97.50 69 LEU A CA 1
ATOM 499 C C . LEU A 1 69 ? 8.870 -10.687 9.040 1.00 97.50 69 LEU A C 1
ATOM 501 O O . LEU A 1 69 ? 9.930 -10.087 9.189 1.00 97.50 69 LEU A O 1
ATOM 505 N N . THR A 1 70 ? 8.816 -11.944 8.601 1.00 97.19 70 THR A N 1
ATOM 506 C CA . THR A 1 70 ? 10.014 -12.719 8.230 1.00 97.19 70 THR A CA 1
ATOM 507 C C . THR A 1 70 ? 10.158 -12.914 6.720 1.00 97.19 70 THR A C 1
ATOM 509 O O . THR A 1 70 ? 11.278 -13.038 6.233 1.00 97.19 70 THR A O 1
ATOM 512 N N . SER A 1 71 ? 9.051 -12.963 5.974 1.00 96.38 71 SER A N 1
ATOM 513 C CA . SER A 1 71 ? 8.999 -13.012 4.507 1.00 96.38 71 SER A CA 1
ATOM 514 C C . SER A 1 71 ? 7.602 -12.621 4.020 1.00 96.38 71 SER A C 1
ATOM 516 O O . SER A 1 71 ? 6.636 -12.738 4.779 1.00 96.38 71 SER A O 1
ATOM 518 N N . THR A 1 72 ? 7.461 -12.214 2.755 1.00 95.56 72 THR A N 1
ATOM 519 C CA . THR A 1 72 ? 6.141 -11.943 2.166 1.00 95.56 72 THR A CA 1
ATOM 520 C C . THR A 1 72 ? 5.269 -13.189 2.011 1.00 95.56 72 THR A C 1
ATOM 522 O O . THR A 1 72 ? 4.049 -13.076 1.972 1.00 95.56 72 THR A O 1
ATOM 525 N N . THR A 1 73 ? 5.859 -14.383 1.967 1.00 96.44 73 THR A N 1
ATOM 526 C CA . THR A 1 73 ? 5.136 -15.654 1.749 1.00 96.44 73 THR A CA 1
ATOM 527 C C . THR A 1 73 ? 4.722 -16.365 3.040 1.00 96.44 73 THR A C 1
ATOM 529 O O . THR A 1 73 ? 4.103 -17.426 3.002 1.00 96.44 73 THR A O 1
ATOM 532 N N . THR A 1 74 ? 5.032 -15.776 4.197 1.00 96.44 74 THR A N 1
ATOM 533 C CA . THR A 1 74 ? 4.746 -16.355 5.511 1.00 96.44 74 THR A CA 1
ATOM 534 C C . THR A 1 74 ? 3.710 -15.504 6.240 1.00 96.44 74 THR A C 1
ATOM 536 O O . THR A 1 74 ? 3.944 -14.328 6.502 1.00 96.44 74 THR A O 1
ATOM 539 N N . ALA A 1 75 ? 2.575 -16.099 6.627 1.00 95.81 75 ALA A N 1
ATOM 540 C CA . ALA A 1 75 ? 1.533 -15.401 7.394 1.00 95.81 75 ALA A CA 1
ATOM 541 C C . ALA A 1 75 ? 2.025 -14.928 8.779 1.00 95.81 75 ALA A C 1
ATOM 543 O O . ALA A 1 75 ? 1.705 -13.823 9.221 1.00 95.81 75 ALA A O 1
ATOM 544 N N . SER A 1 76 ? 2.840 -15.761 9.439 1.00 94.69 76 SER A N 1
ATOM 545 C CA . SER A 1 76 ? 3.432 -15.482 10.751 1.00 94.69 76 SER A CA 1
ATOM 546 C C . SER A 1 76 ? 4.146 -14.121 10.780 1.00 94.69 76 SER A C 1
ATOM 548 O O . SER A 1 76 ? 4.872 -13.790 9.837 1.00 94.69 76 SER A O 1
ATOM 550 N N . PRO A 1 77 ? 3.978 -13.338 11.861 1.00 94.88 77 PRO A N 1
ATOM 551 C CA . PRO A 1 77 ? 3.388 -13.716 13.154 1.00 94.88 77 PRO A CA 1
ATOM 552 C C . PRO A 1 77 ? 1.866 -13.537 13.250 1.00 94.88 77 PRO A C 1
ATOM 554 O O . PRO A 1 77 ? 1.286 -13.824 14.297 1.00 94.88 77 PRO A O 1
ATOM 557 N N . VAL A 1 78 ? 1.193 -13.093 12.186 1.00 96.44 78 VAL A N 1
ATOM 558 C CA . VAL A 1 78 ? -0.271 -13.004 12.185 1.00 96.44 78 VAL A CA 1
ATOM 559 C C . VAL A 1 78 ? -0.855 -14.376 11.854 1.00 96.44 78 VAL A C 1
ATOM 561 O O . VAL A 1 78 ? -0.548 -14.969 10.823 1.00 96.44 78 VAL A O 1
ATOM 564 N N . THR A 1 79 ? -1.704 -14.905 12.735 1.00 96.56 79 THR A N 1
ATOM 565 C CA . THR A 1 79 ? -2.375 -16.192 12.500 1.00 96.56 79 THR A CA 1
ATOM 566 C C . THR A 1 79 ? -3.628 -15.968 11.661 1.00 96.56 79 THR A C 1
ATOM 568 O O . THR A 1 79 ? -4.467 -15.154 12.037 1.00 96.56 79 THR A O 1
ATOM 571 N N . SER A 1 80 ? -3.754 -16.691 10.545 1.00 95.44 80 SER A N 1
ATOM 572 C CA . SER A 1 80 ? -4.906 -16.623 9.630 1.00 95.44 80 SER A CA 1
ATOM 573 C C . SER A 1 80 ? -5.333 -15.186 9.266 1.00 95.44 80 SER A C 1
ATOM 575 O O . SER A 1 80 ? -6.488 -14.817 9.496 1.00 95.44 80 SER A O 1
ATOM 577 N N . PRO A 1 81 ? -4.420 -14.345 8.738 1.00 97.00 81 PRO A N 1
ATOM 578 C CA . PRO A 1 81 ? -4.748 -12.977 8.347 1.00 97.00 81 PRO A CA 1
ATOM 579 C C . PRO A 1 81 ? -5.884 -12.956 7.315 1.00 97.00 81 PRO A C 1
ATOM 581 O O . PRO A 1 81 ? -5.880 -13.698 6.332 1.00 97.00 81 PRO A O 1
ATOM 584 N N . ALA A 1 82 ? -6.869 -12.087 7.537 1.00 97.69 82 ALA A N 1
ATOM 585 C CA . ALA A 1 82 ? -7.923 -11.843 6.562 1.00 97.69 82 ALA A CA 1
ATOM 586 C C . ALA A 1 82 ? -7.369 -11.065 5.358 1.00 97.69 82 ALA A C 1
ATOM 588 O O . ALA A 1 82 ? -6.459 -10.247 5.504 1.00 97.69 82 ALA A O 1
ATOM 589 N N . ASN A 1 83 ? -7.946 -11.272 4.172 1.00 97.25 83 ASN A N 1
ATOM 590 C CA . ASN A 1 83 ? -7.640 -10.417 3.025 1.00 97.25 83 ASN A CA 1
ATOM 591 C C . ASN A 1 83 ? -7.922 -8.949 3.371 1.00 97.25 83 ASN A C 1
ATOM 593 O O . ASN A 1 83 ? -8.891 -8.642 4.065 1.00 97.25 83 ASN A O 1
ATOM 597 N N . SER A 1 84 ? -7.058 -8.060 2.881 1.00 96.38 84 SER A N 1
ATOM 598 C CA . SER A 1 84 ? -7.062 -6.623 3.182 1.00 96.38 84 SER A CA 1
ATOM 599 C C . SER A 1 84 ? -6.675 -6.248 4.619 1.00 96.38 84 SER A C 1
ATOM 601 O O . SER A 1 84 ? -6.757 -5.072 4.968 1.00 96.38 84 SER A O 1
ATOM 603 N N . LEU A 1 85 ? -6.196 -7.188 5.444 1.00 97.38 85 LEU A N 1
ATOM 604 C CA . LEU A 1 85 ? -5.596 -6.849 6.736 1.00 97.38 85 LEU A CA 1
ATOM 605 C C . LEU A 1 85 ? -4.345 -5.990 6.520 1.00 97.38 85 LEU A C 1
ATOM 607 O O . LEU A 1 85 ? -3.405 -6.452 5.878 1.00 97.38 85 LEU A O 1
ATOM 611 N N . LEU A 1 86 ? -4.331 -4.778 7.076 1.00 97.19 86 LEU A N 1
ATOM 612 C CA . LEU A 1 86 ? -3.230 -3.817 6.983 1.00 97.19 86 LEU A CA 1
ATOM 613 C C . LEU A 1 86 ? -2.357 -3.864 8.246 1.00 97.19 86 LEU A C 1
ATOM 615 O O . LEU A 1 86 ? -2.878 -3.802 9.360 1.00 97.19 86 LEU A O 1
ATOM 619 N N . ILE A 1 87 ? -1.038 -3.922 8.065 1.00 97.62 87 ILE A N 1
ATOM 620 C CA . ILE A 1 87 ? -0.034 -3.838 9.134 1.00 97.62 87 ILE A CA 1
ATOM 621 C C . ILE A 1 87 ? 1.124 -2.920 8.725 1.00 97.62 87 ILE A C 1
ATOM 623 O O . ILE A 1 87 ? 1.320 -2.625 7.542 1.00 97.62 87 ILE A O 1
ATOM 627 N N . TYR A 1 88 ? 1.923 -2.494 9.701 1.00 97.12 88 TYR A N 1
ATOM 628 C CA . TYR A 1 88 ? 3.232 -1.889 9.461 1.00 97.12 88 TYR A CA 1
ATOM 629 C C . TYR A 1 88 ? 4.336 -2.900 9.796 1.00 97.12 88 TYR A C 1
ATOM 631 O O . TYR A 1 88 ? 4.461 -3.327 10.942 1.00 97.12 88 TYR A O 1
ATOM 639 N N . ASN A 1 89 ? 5.143 -3.298 8.814 1.00 96.81 89 ASN A N 1
ATOM 640 C CA . ASN A 1 89 ? 6.297 -4.156 9.044 1.00 96.81 89 ASN A CA 1
ATOM 641 C C . ASN A 1 89 ? 7.447 -3.352 9.668 1.00 96.81 89 ASN A C 1
ATOM 643 O O . ASN A 1 89 ? 7.781 -2.272 9.182 1.00 96.81 89 ASN A O 1
ATOM 647 N N . THR A 1 90 ? 8.088 -3.890 10.702 1.00 96.94 90 THR A N 1
ATOM 648 C CA . THR A 1 90 ? 9.242 -3.267 11.375 1.00 96.94 90 THR A CA 1
ATOM 649 C C . THR A 1 90 ? 10.578 -3.936 11.061 1.00 96.94 90 THR A C 1
ATOM 651 O O . THR A 1 90 ? 11.623 -3.372 11.380 1.00 96.94 90 THR A O 1
ATOM 654 N N . ALA A 1 91 ? 10.569 -5.119 10.447 1.00 96.81 91 ALA A N 1
ATOM 655 C CA . ALA A 1 91 ? 11.768 -5.914 10.216 1.00 96.81 91 ALA A CA 1
ATOM 656 C C . ALA A 1 91 ? 12.356 -5.704 8.813 1.00 96.81 91 ALA A C 1
ATOM 658 O O . ALA A 1 91 ? 11.630 -5.526 7.834 1.00 96.81 91 ALA A O 1
ATOM 659 N N . THR A 1 92 ? 13.682 -5.807 8.713 1.00 95.12 92 THR A N 1
ATOM 660 C CA . THR A 1 92 ? 14.385 -6.070 7.451 1.00 95.12 92 THR A CA 1
ATOM 661 C C . THR A 1 92 ? 14.828 -7.524 7.474 1.00 95.12 92 THR A C 1
ATOM 663 O O . THR A 1 92 ? 15.768 -7.867 8.192 1.00 95.12 92 THR A O 1
ATOM 666 N N . GLN A 1 93 ? 14.139 -8.386 6.732 1.00 95.94 93 GLN A N 1
ATOM 667 C CA . GLN A 1 93 ? 14.432 -9.817 6.699 1.00 95.94 93 GLN A CA 1
ATOM 668 C C . GLN A 1 93 ? 13.985 -10.422 5.368 1.00 95.94 93 GLN A C 1
ATOM 670 O O . GLN A 1 93 ? 12.869 -10.180 4.929 1.00 95.94 93 GLN A O 1
ATOM 675 N N . ASN A 1 94 ? 14.835 -11.238 4.736 1.00 94.88 94 ASN A N 1
ATOM 676 C CA . ASN A 1 94 ? 14.563 -11.829 3.421 1.00 94.88 94 ASN A CA 1
ATOM 677 C C . ASN A 1 94 ? 14.092 -10.774 2.399 1.00 94.88 94 ASN A C 1
ATOM 679 O O . ASN A 1 94 ? 14.854 -9.885 2.030 1.00 94.88 94 ASN A O 1
ATOM 683 N N . ASP A 1 95 ? 12.842 -10.881 1.955 1.00 91.88 95 ASP A N 1
ATOM 684 C CA . ASP A 1 95 ? 12.188 -10.032 0.967 1.00 91.88 95 ASP A CA 1
ATOM 685 C C . ASP A 1 95 ? 11.298 -8.937 1.583 1.00 91.88 95 ASP A C 1
ATOM 687 O O . ASP A 1 95 ? 10.639 -8.204 0.847 1.00 91.88 95 ASP A O 1
ATOM 691 N N . VAL A 1 96 ? 11.282 -8.794 2.914 1.00 93.00 96 VAL A N 1
ATOM 692 C CA . VAL A 1 96 ? 10.552 -7.726 3.608 1.00 93.00 96 VAL A CA 1
ATOM 693 C C . VAL A 1 96 ? 11.489 -6.648 4.147 1.00 93.00 96 VAL A C 1
ATOM 695 O O . VAL A 1 96 ? 12.572 -6.909 4.672 1.00 93.00 96 VAL A O 1
ATOM 698 N N . THR A 1 97 ? 11.033 -5.406 4.044 1.00 93.06 97 THR A N 1
ATOM 699 C CA . THR A 1 97 ? 11.655 -4.203 4.617 1.00 93.06 97 THR A CA 1
ATOM 700 C C . THR A 1 97 ? 10.607 -3.379 5.370 1.00 93.06 97 THR A C 1
ATOM 702 O O . THR A 1 97 ? 9.406 -3.587 5.141 1.00 93.06 97 THR A O 1
ATOM 705 N N . PRO A 1 98 ? 11.006 -2.466 6.276 1.00 94.50 98 PRO A N 1
ATOM 706 C CA . PRO A 1 98 ? 10.059 -1.657 7.029 1.00 94.50 98 PRO A CA 1
ATOM 707 C C . PRO A 1 98 ? 9.117 -0.848 6.130 1.00 94.50 98 PRO A C 1
ATOM 709 O O . PRO A 1 98 ? 9.561 -0.196 5.186 1.00 94.50 98 PRO A O 1
ATOM 712 N N . GLY A 1 99 ? 7.818 -0.881 6.425 1.00 93.81 99 GLY A N 1
ATOM 713 C CA . GLY A 1 99 ? 6.796 -0.215 5.615 1.00 93.81 99 GLY A CA 1
ATOM 714 C C . GLY A 1 99 ? 5.410 -0.831 5.767 1.00 93.81 99 GLY A C 1
ATOM 715 O O . GLY A 1 99 ? 5.220 -1.778 6.523 1.00 93.81 99 GLY A O 1
ATOM 716 N N . PHE A 1 100 ? 4.424 -0.304 5.044 1.00 95.69 100 PHE A N 1
ATOM 717 C CA . PHE A 1 100 ? 3.057 -0.829 5.082 1.00 95.69 100 PHE A CA 1
ATOM 718 C C . PHE A 1 100 ? 2.911 -2.090 4.228 1.00 95.69 100 PHE A C 1
ATOM 720 O O . PHE A 1 100 ? 3.361 -2.125 3.081 1.00 95.69 100 PHE A O 1
ATOM 727 N N . TYR A 1 101 ? 2.244 -3.105 4.780 1.00 96.19 101 TYR A N 1
ATOM 728 C CA . TYR A 1 101 ? 1.894 -4.341 4.082 1.00 96.19 101 TYR A CA 1
ATOM 729 C C . TYR A 1 101 ? 0.425 -4.662 4.302 1.00 96.19 101 TYR A C 1
ATOM 731 O O . TYR A 1 101 ? -0.126 -4.401 5.371 1.00 96.19 101 TYR A O 1
ATOM 739 N N . TYR A 1 102 ? -0.193 -5.278 3.302 1.00 97.31 102 TYR A N 1
ATOM 740 C CA . TYR A 1 102 ? -1.531 -5.833 3.423 1.00 97.31 102 TYR A CA 1
ATOM 741 C C . TYR A 1 102 ? -1.578 -7.275 2.928 1.00 97.31 102 TYR A C 1
ATOM 743 O O . TYR A 1 102 ? -0.796 -7.672 2.063 1.00 97.31 102 TYR A O 1
ATOM 751 N N . TRP A 1 103 ? -2.471 -8.0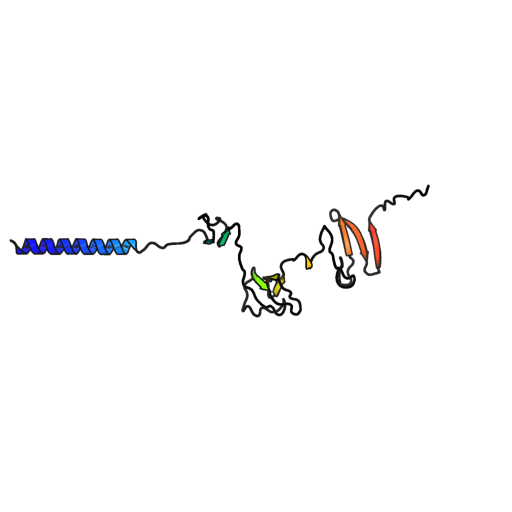75 3.501 1.00 97.75 103 TRP A N 1
ATOM 752 C CA . TRP A 1 103 ? -2.601 -9.485 3.143 1.00 97.75 103 TRP A CA 1
ATOM 753 C C . TRP A 1 103 ? -3.509 -9.691 1.925 1.00 97.75 103 TRP A C 1
ATOM 755 O O . TRP A 1 103 ? -4.618 -9.150 1.875 1.00 97.75 103 TRP A O 1
ATOM 765 N N . VAL A 1 104 ? -3.059 -10.495 0.958 1.00 97.44 104 VAL A N 1
ATOM 766 C CA . VAL A 1 104 ? -3.842 -10.933 -0.210 1.00 97.44 104 VAL A CA 1
ATOM 767 C C . VAL A 1 104 ? -3.460 -12.359 -0.569 1.00 97.44 104 VAL A C 1
ATOM 769 O O . VAL A 1 104 ? -2.324 -12.581 -0.973 1.00 97.44 104 VAL A O 1
ATOM 772 N N . THR A 1 105 ? -4.413 -13.292 -0.511 1.00 95.06 105 THR A N 1
ATOM 773 C CA . THR A 1 105 ? -4.280 -14.666 -1.044 1.00 95.06 105 THR A CA 1
ATOM 774 C C . THR A 1 105 ? -2.921 -15.296 -0.713 1.00 95.06 105 THR A C 1
ATOM 776 O O . THR A 1 105 ? -2.064 -15.458 -1.581 1.00 95.06 105 THR A O 1
ATOM 779 N N . ASP A 1 106 ? -2.727 -15.610 0.566 1.00 95.38 106 ASP A N 1
ATOM 780 C CA . ASP A 1 106 ? -1.556 -16.323 1.092 1.00 95.38 106 ASP A CA 1
ATOM 781 C C . ASP A 1 106 ? -0.211 -15.580 1.026 1.00 95.38 106 ASP A C 1
ATOM 783 O O . ASP A 1 106 ? 0.850 -16.191 1.158 1.00 95.38 106 ASP A O 1
ATOM 787 N N . LYS A 1 107 ? -0.230 -14.250 0.870 1.00 96.88 107 LYS A N 1
ATOM 788 C CA . LYS A 1 107 ? 0.982 -13.426 0.943 1.00 96.88 107 LYS A CA 1
ATOM 789 C C . LYS A 1 107 ? 0.744 -12.013 1.463 1.00 96.88 107 LYS A C 1
ATOM 791 O O . LYS A 1 107 ? -0.316 -11.412 1.271 1.00 96.88 107 LYS A O 1
ATOM 796 N N . TRP A 1 108 ? 1.792 -11.448 2.048 1.00 97.25 108 TRP A N 1
ATOM 797 C CA . TRP A 1 108 ? 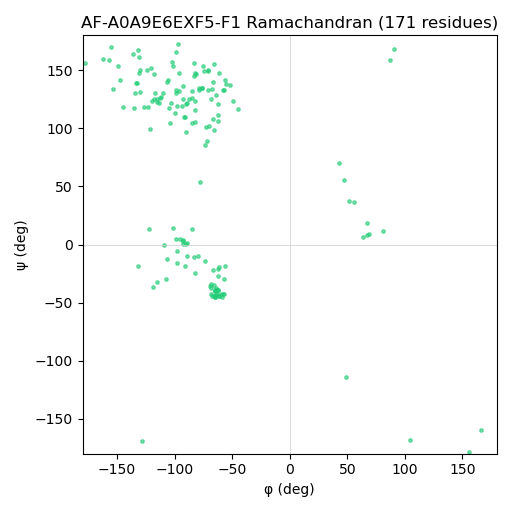1.920 -10.024 2.315 1.00 97.25 108 TRP A CA 1
ATOM 798 C C . TRP A 1 108 ? 2.330 -9.285 1.045 1.00 97.25 108 TRP A C 1
ATOM 800 O O . TRP A 1 108 ? 3.274 -9.662 0.356 1.00 97.25 108 TRP A O 1
ATOM 810 N N . VAL A 1 109 ? 1.646 -8.188 0.754 1.00 94.88 109 VAL A N 1
ATOM 811 C CA . VAL A 1 109 ? 1.972 -7.290 -0.350 1.00 94.88 109 VAL A CA 1
ATOM 812 C C . VAL A 1 109 ? 2.383 -5.951 0.239 1.00 94.88 109 VAL A C 1
ATOM 814 O O . VAL A 1 109 ? 1.618 -5.338 0.983 1.00 94.88 109 VAL A O 1
ATOM 817 N N . SER A 1 110 ? 3.595 -5.499 -0.082 1.00 93.06 110 SER A N 1
ATOM 818 C CA . SER A 1 110 ? 4.052 -4.165 0.308 1.00 93.06 110 SER A CA 1
ATOM 819 C C . SER A 1 110 ? 3.247 -3.104 -0.443 1.00 93.06 110 SER A C 1
ATOM 821 O O . SER A 1 110 ? 3.037 -3.213 -1.655 1.00 93.06 110 SER A O 1
ATOM 823 N N . MET A 1 111 ? 2.781 -2.074 0.260 1.00 90.94 111 MET A N 1
ATOM 824 C CA . MET A 1 111 ? 2.248 -0.884 -0.399 1.00 90.94 111 MET A CA 1
ATOM 825 C C . MET A 1 111 ? 3.405 -0.114 -1.033 1.00 90.94 111 MET A C 1
ATOM 827 O O . MET A 1 111 ? 4.420 0.114 -0.378 1.00 90.94 111 MET A O 1
ATOM 831 N N . LEU A 1 112 ? 3.233 0.290 -2.299 1.00 78.50 112 LEU A N 1
ATOM 832 C CA . LEU A 1 112 ? 4.242 1.021 -3.069 1.00 78.50 112 LEU A CA 1
ATOM 833 C C . LEU A 1 112 ? 4.859 2.149 -2.234 1.00 78.50 112 LEU A C 1
ATOM 835 O O . LEU A 1 112 ? 4.182 3.107 -1.861 1.00 78.50 112 LEU A O 1
ATOM 839 N N . SER A 1 113 ? 6.159 2.041 -1.985 1.00 69.19 113 SER A N 1
ATOM 840 C CA . SER A 1 113 ? 6.976 3.134 -1.473 1.00 69.19 113 SER A CA 1
ATOM 841 C C . SER A 1 113 ? 7.790 3.733 -2.619 1.00 69.19 113 SER A C 1
ATOM 843 O O . SER A 1 113 ? 8.084 3.067 -3.618 1.00 69.19 113 SER A O 1
ATOM 845 N N . SER A 1 114 ? 8.213 4.989 -2.470 1.00 65.31 114 SER A N 1
ATOM 846 C CA . SER A 1 114 ? 9.081 5.671 -3.442 1.00 65.31 114 SER A CA 1
ATOM 847 C C . SER A 1 114 ? 10.394 4.929 -3.728 1.00 65.31 114 SER A C 1
ATOM 849 O O . SER A 1 114 ? 11.003 5.165 -4.766 1.00 65.31 114 SER A O 1
ATOM 851 N N . SER A 1 115 ? 10.817 4.002 -2.859 1.00 67.31 115 SER A N 1
ATOM 852 C CA . SER A 1 115 ? 12.010 3.174 -3.061 1.00 67.31 115 SER A CA 1
ATOM 853 C C . SER A 1 115 ? 11.801 1.990 -4.012 1.00 67.31 115 SER A C 1
ATOM 855 O O . SER A 1 115 ? 12.774 1.337 -4.375 1.00 67.31 115 SER A O 1
ATOM 857 N N . THR A 1 116 ? 10.560 1.686 -4.400 1.00 74.12 116 THR A N 1
ATOM 858 C CA . THR A 1 116 ? 10.213 0.506 -5.222 1.00 74.12 116 THR A CA 1
ATOM 859 C C . THR A 1 116 ? 9.799 0.848 -6.656 1.00 74.12 116 THR A C 1
ATOM 861 O O . THR A 1 116 ? 9.521 -0.053 -7.443 1.00 74.12 116 THR A O 1
ATOM 864 N N . GLY A 1 117 ? 9.781 2.134 -7.023 1.00 85.19 117 GLY A N 1
ATOM 865 C CA . GLY A 1 117 ? 9.398 2.606 -8.356 1.00 85.19 117 GLY A CA 1
ATOM 866 C C . GLY A 1 117 ? 10.381 3.614 -8.954 1.00 85.19 117 GLY A C 1
ATOM 867 O O . GLY A 1 117 ? 11.242 4.164 -8.264 1.00 85.19 117 GLY A O 1
ATOM 868 N N . TRP A 1 118 ? 10.230 3.874 -10.255 1.00 88.88 118 TRP A N 1
ATOM 869 C CA . TRP A 1 118 ? 10.957 4.942 -10.944 1.00 88.88 118 TRP A CA 1
ATOM 870 C C . TRP A 1 118 ? 10.171 6.257 -10.865 1.00 88.88 118 TRP A C 1
ATOM 872 O O . TRP A 1 118 ? 9.012 6.316 -11.279 1.00 88.88 118 TRP A O 1
ATOM 882 N N . LEU A 1 119 ? 10.778 7.303 -10.306 1.00 89.94 119 LEU A N 1
ATOM 883 C CA . LEU A 1 119 ? 10.136 8.593 -10.058 1.00 89.94 119 LEU A CA 1
ATOM 884 C C . LEU A 1 119 ? 10.160 9.473 -11.312 1.00 89.94 119 LEU A C 1
ATOM 886 O O . LEU A 1 119 ? 11.150 9.514 -12.042 1.00 89.94 119 LEU A O 1
ATOM 890 N N . LEU A 1 120 ? 9.101 10.264 -11.514 1.00 89.56 120 LEU A N 1
ATOM 891 C CA . LEU A 1 120 ? 9.019 11.233 -12.619 1.00 89.56 120 LEU A CA 1
ATOM 892 C C . LEU A 1 120 ? 10.105 12.317 -12.543 1.00 89.56 120 LEU A C 1
ATOM 894 O O . LEU A 1 120 ? 10.501 12.871 -13.562 1.00 89.56 120 LEU A O 1
ATOM 898 N N . THR A 1 121 ? 10.590 12.610 -11.336 1.00 91.50 121 THR A N 1
ATOM 899 C CA . THR A 1 121 ? 11.672 13.568 -11.072 1.00 91.50 121 THR A CA 1
ATOM 900 C C . THR A 1 121 ? 13.055 12.912 -11.023 1.00 91.50 121 THR A C 1
ATOM 902 O O . THR A 1 121 ? 14.037 13.589 -10.733 1.00 91.50 121 THR A O 1
ATOM 905 N N . GLY A 1 122 ? 13.140 11.605 -11.286 1.00 89.12 122 GLY A N 1
ATOM 906 C CA . GLY A 1 122 ? 14.363 10.815 -11.180 1.00 89.12 122 GLY A CA 1
ATOM 907 C C . GLY A 1 122 ? 14.622 10.249 -9.781 1.00 89.12 122 GLY A C 1
ATOM 908 O O . GLY A 1 122 ? 14.104 10.733 -8.774 1.00 89.12 122 GLY A O 1
ATOM 909 N N . ASN A 1 123 ? 15.448 9.202 -9.741 1.00 89.12 123 ASN A N 1
ATOM 910 C CA . ASN A 1 123 ? 15.897 8.527 -8.525 1.00 89.12 123 ASN A CA 1
ATOM 911 C C . ASN A 1 123 ? 17.369 8.888 -8.259 1.00 89.12 123 ASN A C 1
ATOM 913 O O . ASN A 1 123 ? 18.174 8.938 -9.190 1.00 89.12 123 ASN A O 1
ATOM 917 N N . THR A 1 124 ? 17.735 9.116 -6.997 1.00 90.06 124 THR A N 1
ATOM 918 C CA . THR A 1 124 ? 19.129 9.320 -6.565 1.00 90.06 124 THR A CA 1
ATOM 919 C C . THR A 1 124 ? 19.717 8.026 -5.990 1.00 90.06 124 THR A C 1
ATOM 921 O O . THR A 1 124 ? 18.983 7.086 -5.695 1.00 90.06 124 THR A O 1
ATOM 924 N N . ALA A 1 125 ? 21.048 7.972 -5.840 1.00 89.75 125 ALA A N 1
ATOM 925 C CA . ALA A 1 125 ? 21.772 6.846 -5.231 1.00 89.75 125 ALA A CA 1
ATOM 926 C C . ALA A 1 125 ? 21.514 5.465 -5.882 1.00 89.75 125 ALA A C 1
ATOM 928 O O . ALA A 1 125 ? 21.468 4.443 -5.199 1.00 89.75 125 ALA A O 1
ATOM 929 N N . THR A 1 126 ? 21.357 5.422 -7.208 1.00 91.56 126 THR A N 1
ATOM 930 C CA . THR A 1 126 ? 21.165 4.176 -7.961 1.00 91.56 126 THR A CA 1
ATOM 931 C C . THR A 1 126 ? 22.488 3.464 -8.255 1.00 91.56 126 THR A C 1
ATOM 933 O O . THR A 1 126 ? 23.523 4.092 -8.474 1.00 91.56 126 THR A O 1
ATOM 936 N N . THR A 1 127 ? 22.454 2.131 -8.295 1.00 92.38 127 THR A N 1
ATOM 937 C CA . THR A 1 127 ? 23.568 1.270 -8.726 1.00 92.38 127 THR A CA 1
ATOM 938 C C . THR A 1 127 ? 23.145 0.482 -9.962 1.00 92.38 127 THR A C 1
ATOM 940 O O . THR A 1 127 ? 22.144 -0.223 -9.908 1.00 92.38 127 THR A O 1
ATOM 943 N N . ALA A 1 128 ? 23.901 0.549 -11.064 1.00 88.00 128 ALA A N 1
ATOM 944 C CA . ALA A 1 128 ? 23.485 0.007 -12.370 1.00 88.00 128 ALA A CA 1
ATOM 945 C C . ALA A 1 128 ? 23.132 -1.499 -12.379 1.00 88.00 128 ALA A C 1
ATOM 947 O O . ALA A 1 128 ? 22.286 -1.917 -13.161 1.00 88.00 128 ALA A O 1
ATOM 948 N N . GLY A 1 129 ? 23.745 -2.310 -11.506 1.00 88.44 129 GLY A N 1
ATOM 949 C CA . GLY A 1 129 ? 23.430 -3.742 -11.368 1.00 88.44 129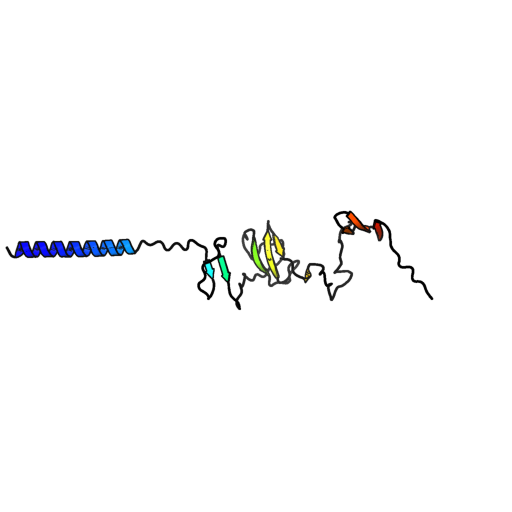 GLY A CA 1
ATOM 950 C C . GLY A 1 129 ? 22.221 -4.060 -10.478 1.00 88.44 129 GLY A C 1
ATOM 951 O O . GLY A 1 129 ? 21.768 -5.199 -10.453 1.00 88.44 129 GLY A O 1
ATOM 952 N N . THR A 1 130 ? 21.702 -3.069 -9.751 1.00 88.69 130 THR A N 1
ATOM 953 C CA . THR A 1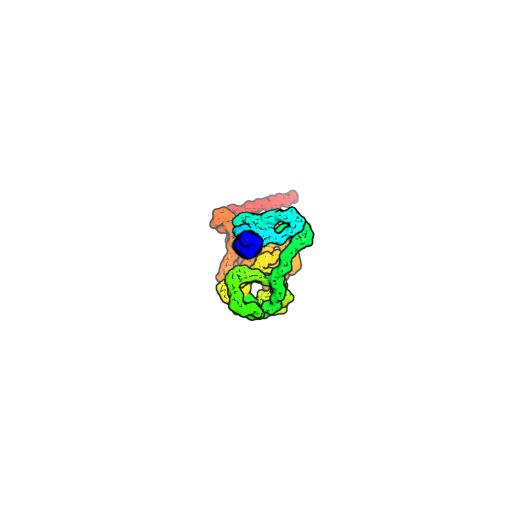 130 ? 20.639 -3.241 -8.745 1.00 88.69 130 THR A CA 1
ATOM 954 C C . THR A 1 130 ? 19.387 -2.442 -9.096 1.00 88.69 130 THR A C 1
ATOM 956 O O . THR A 1 130 ? 18.273 -2.887 -8.842 1.00 88.69 130 THR A O 1
ATOM 959 N N . ASN A 1 131 ? 19.549 -1.249 -9.673 1.00 91.19 131 ASN A N 1
ATOM 960 C CA . ASN A 1 131 ? 18.471 -0.318 -9.978 1.00 91.19 131 ASN A CA 1
ATOM 961 C C . ASN A 1 131 ? 18.485 0.006 -11.470 1.00 91.19 131 ASN A C 1
ATOM 963 O O . ASN A 1 131 ? 19.443 0.589 -11.976 1.00 91.19 131 ASN A O 1
ATOM 967 N N . PHE A 1 132 ? 17.407 -0.338 -12.163 1.00 91.75 132 PHE A N 1
ATOM 968 C CA . PHE A 1 132 ? 17.261 -0.082 -13.589 1.00 91.75 132 PHE A CA 1
ATOM 969 C C . PHE A 1 132 ? 15.781 -0.056 -13.980 1.00 91.75 132 PHE A C 1
ATOM 971 O O . PHE A 1 132 ? 14.929 -0.615 -13.291 1.00 91.75 132 PHE A O 1
ATOM 978 N N . ILE A 1 133 ? 15.486 0.586 -15.112 1.00 91.25 133 ILE A N 1
ATOM 979 C CA . ILE A 1 133 ? 14.202 0.443 -15.801 1.00 91.25 133 ILE A CA 1
ATOM 980 C C . ILE A 1 133 ? 14.363 -0.705 -16.791 1.00 91.25 133 ILE A C 1
ATOM 982 O O . ILE A 1 133 ? 15.082 -0.572 -17.781 1.00 91.25 133 ILE A O 1
ATOM 986 N N . GLY A 1 134 ? 13.718 -1.836 -16.532 1.00 90.56 134 GLY A N 1
ATOM 987 C CA . GLY A 1 134 ? 13.799 -2.988 -17.417 1.00 90.56 134 GLY A CA 1
ATOM 988 C C . GLY A 1 134 ? 13.278 -4.259 -16.770 1.00 90.56 134 GLY A C 1
ATOM 989 O O . GLY A 1 134 ? 12.526 -4.199 -15.800 1.00 90.56 134 GLY A O 1
ATOM 990 N N . SER A 1 135 ? 13.686 -5.397 -17.323 1.00 88.94 135 SER A N 1
ATOM 991 C CA . SER A 1 135 ? 13.339 -6.717 -16.805 1.00 88.94 135 SER A CA 1
ATOM 992 C C . SER A 1 135 ? 14.588 -7.510 -16.428 1.00 88.94 135 SER A C 1
ATOM 994 O O . SER A 1 135 ? 15.654 -7.303 -17.006 1.00 88.94 135 SER A O 1
ATOM 996 N N . THR A 1 136 ? 14.453 -8.413 -15.458 1.00 92.31 136 THR A N 1
ATOM 997 C CA . THR A 1 136 ? 15.476 -9.408 -15.089 1.00 92.31 136 THR A CA 1
ATOM 998 C C . THR A 1 136 ? 15.352 -10.709 -15.881 1.00 92.31 136 THR A C 1
ATOM 1000 O O . THR A 1 136 ? 16.233 -11.563 -15.797 1.00 92.31 136 THR A O 1
ATOM 1003 N N . ASP A 1 137 ? 14.267 -10.886 -16.632 1.00 92.38 137 ASP A N 1
ATOM 1004 C CA . ASP A 1 137 ? 14.038 -12.052 -17.480 1.00 92.38 137 ASP A CA 1
ATOM 1005 C C . ASP A 1 137 ? 14.432 -11.782 -18.944 1.00 92.38 137 ASP A C 1
ATOM 1007 O O . ASP A 1 137 ? 14.775 -10.669 -19.342 1.00 92.38 137 ASP A O 1
ATOM 1011 N N . SER A 1 138 ? 14.402 -12.822 -19.781 1.00 93.81 138 SER A N 1
ATOM 1012 C CA . SER A 1 138 ? 14.742 -12.713 -21.206 1.00 93.81 138 SER A CA 1
ATOM 1013 C C . SER A 1 138 ? 13.599 -12.104 -22.028 1.00 93.81 138 SER A C 1
ATOM 1015 O O . SER A 1 138 ? 13.144 -12.713 -23.006 1.00 93.81 138 SER A O 1
ATOM 1017 N N . ARG A 1 139 ? 13.095 -10.928 -21.636 1.00 95.75 139 ARG A N 1
ATOM 1018 C CA . ARG A 1 139 ? 12.075 -10.140 -22.349 1.00 95.75 139 ARG A CA 1
ATOM 1019 C C . ARG A 1 139 ? 12.631 -8.776 -22.769 1.00 95.75 139 ARG A C 1
ATOM 1021 O O . ARG A 1 139 ? 13.459 -8.186 -22.087 1.00 95.75 139 ARG A O 1
ATOM 1028 N N . ASP A 1 140 ? 12.154 -8.280 -23.909 1.00 96.19 140 ASP A N 1
ATOM 1029 C CA . ASP A 1 140 ? 12.515 -6.953 -24.416 1.00 96.19 140 ASP A CA 1
ATOM 1030 C C . ASP A 1 140 ? 11.872 -5.845 -23.561 1.00 96.19 140 ASP A C 1
ATOM 1032 O O . ASP A 1 140 ? 10.745 -5.993 -23.080 1.00 96.19 140 ASP A O 1
ATOM 1036 N N . VAL A 1 141 ? 12.535 -4.693 -23.446 1.00 95.56 141 VAL A N 1
ATOM 1037 C CA . VAL A 1 141 ? 11.970 -3.491 -22.812 1.00 95.56 141 VAL A CA 1
ATOM 1038 C C . VAL A 1 141 ? 11.344 -2.614 -23.889 1.00 95.56 141 VAL A C 1
ATOM 1040 O O . VAL A 1 141 ? 12.039 -2.163 -24.798 1.00 95.56 141 VAL A O 1
ATOM 1043 N N . VAL A 1 142 ? 10.038 -2.357 -23.794 1.00 95.81 142 VAL A N 1
ATOM 1044 C CA . VAL A 1 142 ? 9.277 -1.598 -24.798 1.00 95.81 142 VAL A CA 1
ATOM 1045 C C . VAL A 1 142 ? 8.745 -0.298 -24.204 1.00 95.81 142 VAL A C 1
ATOM 1047 O O . VAL A 1 142 ? 7.991 -0.305 -23.234 1.00 95.81 142 VAL A O 1
ATOM 1050 N N . PHE A 1 143 ? 9.065 0.819 -24.847 1.00 94.94 143 PHE A N 1
ATOM 1051 C CA . PHE A 1 143 ? 8.485 2.127 -24.575 1.00 94.94 143 PHE A CA 1
ATOM 1052 C C . PHE A 1 143 ? 7.392 2.405 -25.604 1.00 94.94 143 PHE A C 1
ATOM 1054 O O . PHE A 1 143 ? 7.598 2.250 -26.814 1.00 94.94 143 PHE A O 1
ATOM 1061 N N . LYS A 1 144 ? 6.217 2.816 -25.121 1.00 95.75 144 LYS A N 1
ATOM 1062 C CA . LYS A 1 144 ? 5.038 3.088 -25.949 1.00 95.75 144 LYS A CA 1
ATOM 1063 C C . LYS A 1 144 ? 4.509 4.503 -25.746 1.00 95.75 144 LYS A C 1
ATOM 1065 O O . LYS A 1 144 ? 4.555 5.033 -24.641 1.00 95.75 144 LYS A O 1
ATOM 1070 N N . SER A 1 145 ? 3.909 5.067 -26.790 1.00 95.06 145 SER A N 1
ATOM 1071 C CA . SER A 1 145 ? 3.090 6.282 -26.727 1.00 95.06 145 SER A CA 1
ATOM 1072 C C . SER A 1 145 ? 1.759 6.038 -27.430 1.00 95.06 145 SER A C 1
ATOM 1074 O O . SER A 1 145 ? 1.725 5.497 -28.534 1.00 95.06 145 SER A O 1
ATOM 1076 N N . LYS A 1 146 ? 0.641 6.390 -26.781 1.00 95.56 146 LYS A N 1
ATOM 1077 C CA . LYS A 1 146 ? -0.721 6.091 -27.274 1.00 95.56 146 LYS A CA 1
ATOM 1078 C C . LYS A 1 146 ? -0.916 4.604 -27.627 1.00 95.56 146 LYS A C 1
ATOM 1080 O O . LYS A 1 146 ? -1.552 4.280 -28.622 1.00 95.56 146 LYS A O 1
ATOM 1085 N N . ASN A 1 147 ? -0.318 3.711 -26.833 1.00 94.56 147 ASN A N 1
ATOM 1086 C CA . ASN A 1 147 ? -0.267 2.260 -27.063 1.00 94.56 147 ASN A CA 1
ATOM 1087 C C . ASN A 1 147 ? 0.502 1.799 -28.330 1.00 94.56 147 ASN A C 1
ATOM 1089 O O . ASN A 1 147 ? 0.545 0.603 -28.612 1.00 94.56 147 ASN A O 1
ATOM 1093 N N . ASN A 1 148 ? 1.175 2.704 -29.048 1.00 93.81 148 ASN A N 1
ATOM 1094 C CA . ASN A 1 148 ? 2.087 2.370 -30.145 1.00 93.81 148 ASN A CA 1
ATOM 1095 C C . ASN A 1 148 ? 3.518 2.250 -29.627 1.00 93.81 148 ASN A C 1
ATOM 1097 O O . ASN A 1 148 ? 3.959 3.085 -28.840 1.00 93.81 148 ASN A O 1
ATOM 1101 N N . GLU A 1 149 ? 4.244 1.230 -30.069 1.00 95.44 149 GLU A N 1
ATOM 1102 C CA . GLU A 1 149 ? 5.673 1.089 -29.788 1.00 95.44 149 GLU A CA 1
ATOM 1103 C C . GLU A 1 149 ? 6.467 2.226 -30.434 1.00 95.44 149 GLU A C 1
ATOM 1105 O O . GLU A 1 149 ? 6.306 2.504 -31.619 1.00 95.44 149 GLU A O 1
ATOM 1110 N N . ILE A 1 150 ? 7.302 2.895 -29.635 1.00 95.31 150 ILE A N 1
ATOM 1111 C CA . ILE A 1 150 ? 8.181 3.982 -30.090 1.00 95.31 150 ILE A CA 1
ATOM 1112 C C . ILE A 1 150 ? 9.659 3.610 -29.959 1.00 95.31 150 ILE A C 1
ATOM 1114 O O . ILE A 1 150 ? 10.466 4.017 -30.791 1.00 95.31 150 ILE A O 1
ATOM 1118 N N . LEU A 1 151 ? 10.011 2.804 -28.954 1.00 96.12 151 LEU A N 1
ATOM 1119 C CA . LEU A 1 151 ? 11.368 2.316 -28.733 1.00 96.12 151 LEU A CA 1
ATOM 1120 C C . LEU A 1 151 ? 11.321 0.923 -28.111 1.00 96.12 151 LEU A C 1
ATOM 1122 O O . LEU A 1 151 ? 10.503 0.663 -27.228 1.00 96.12 151 LEU A O 1
ATOM 1126 N N . ARG A 1 152 ? 12.230 0.049 -28.531 1.00 95.56 152 ARG A N 1
ATOM 1127 C CA . ARG A 1 152 ? 12.452 -1.261 -27.925 1.00 95.56 152 ARG A CA 1
ATOM 1128 C C . ARG A 1 152 ? 13.938 -1.514 -27.737 1.00 95.56 152 ARG A C 1
ATOM 1130 O O . ARG A 1 152 ? 14.705 -1.396 -28.687 1.00 95.56 152 ARG A O 1
ATOM 1137 N N . VAL A 1 153 ? 14.319 -1.921 -26.533 1.00 95.69 153 VAL A N 1
ATOM 1138 C CA . VAL A 1 153 ? 15.632 -2.506 -26.248 1.00 95.69 153 VAL A CA 1
ATOM 1139 C C . VAL A 1 153 ? 15.449 -4.014 -26.198 1.00 95.69 153 VAL A C 1
ATOM 1141 O O . VAL A 1 153 ? 14.723 -4.530 -25.345 1.00 95.69 153 VAL A O 1
ATOM 1144 N N . LYS A 1 154 ? 16.040 -4.711 -27.163 1.00 95.44 154 LYS A N 1
ATOM 1145 C CA . LYS A 1 154 ? 15.901 -6.154 -27.322 1.00 95.44 154 LYS A CA 1
ATOM 1146 C C . LYS A 1 154 ? 16.871 -6.900 -26.415 1.00 95.44 154 LYS A C 1
ATOM 1148 O O . LYS A 1 154 ? 17.938 -6.398 -26.066 1.00 95.44 154 LYS A O 1
ATOM 1153 N N . THR A 1 155 ? 16.528 -8.141 -26.099 1.00 95.62 155 THR A N 1
ATOM 1154 C CA . THR A 1 155 ? 17.394 -9.045 -25.317 1.00 95.62 155 THR A CA 1
ATOM 1155 C C . THR A 1 155 ? 18.729 -9.375 -25.998 1.00 95.62 155 THR A C 1
ATOM 1157 O O . THR A 1 155 ? 19.688 -9.724 -25.320 1.00 95.62 155 THR A O 1
ATOM 1160 N N . ASP A 1 156 ? 18.825 -9.212 -27.321 1.00 94.81 156 ASP A N 1
ATOM 1161 C CA . ASP A 1 156 ? 20.055 -9.366 -28.115 1.00 94.81 156 ASP A CA 1
ATOM 1162 C C . ASP A 1 156 ? 20.932 -8.092 -28.147 1.00 94.81 156 ASP A C 1
ATOM 1164 O O . ASP A 1 156 ? 21.862 -7.995 -28.944 1.00 94.81 156 ASP A O 1
ATOM 1168 N N . SER A 1 157 ? 20.655 -7.120 -27.269 1.00 90.31 157 SER A N 1
ATOM 1169 C CA . SER A 1 157 ? 21.321 -5.809 -27.170 1.00 90.31 157 SER A CA 1
ATOM 1170 C C . SER A 1 157 ? 21.086 -4.854 -28.346 1.00 90.31 157 SER A C 1
ATOM 1172 O O . SER A 1 157 ? 21.688 -3.780 -28.386 1.00 90.31 157 SER A O 1
ATOM 1174 N N . ASN A 1 158 ? 20.188 -5.176 -29.283 1.00 94.88 158 ASN A N 1
ATOM 1175 C CA . ASN A 1 158 ? 19.795 -4.230 -30.326 1.00 94.88 158 ASN A CA 1
ATOM 1176 C C . ASN A 1 158 ? 18.738 -3.238 -29.823 1.00 94.88 158 ASN A C 1
ATOM 1178 O O . ASN A 1 158 ? 17.843 -3.585 -29.050 1.00 94.88 158 ASN A O 1
ATOM 1182 N N . VAL A 1 159 ? 18.789 -2.005 -30.333 1.00 95.31 159 VAL A N 1
ATOM 1183 C CA . VAL A 1 159 ? 17.762 -0.981 -30.093 1.00 95.31 159 VAL A CA 1
ATOM 1184 C C . VAL A 1 159 ? 16.977 -0.734 -31.376 1.00 95.31 159 VAL A C 1
ATOM 1186 O O . VAL A 1 159 ? 17.554 -0.499 -32.435 1.00 95.31 159 VAL A O 1
ATOM 1189 N N . VAL A 1 160 ? 15.651 -0.765 -31.274 1.00 94.50 160 VAL A N 1
ATOM 1190 C CA . VAL A 1 160 ? 14.724 -0.439 -32.360 1.00 94.50 160 VAL A CA 1
ATOM 1191 C C . VAL A 1 160 ? 14.009 0.858 -32.008 1.00 94.50 160 VAL A C 1
ATOM 1193 O O . VAL A 1 160 ? 13.421 0.965 -30.935 1.00 94.50 160 VAL A O 1
ATOM 1196 N N . ILE A 1 161 ? 14.038 1.835 -32.912 1.00 93.50 161 ILE A N 1
ATOM 1197 C CA . ILE A 1 161 ? 13.255 3.073 -32.814 1.00 93.50 161 ILE A CA 1
ATOM 1198 C C . ILE A 1 161 ? 12.225 3.042 -33.938 1.00 93.50 161 ILE A C 1
ATOM 1200 O O . ILE A 1 161 ? 12.579 2.851 -35.101 1.00 93.50 161 ILE A O 1
ATOM 1204 N N . THR A 1 162 ? 10.950 3.206 -33.593 1.00 88.19 162 THR A N 1
ATOM 1205 C CA . THR A 1 162 ? 9.861 3.203 -34.576 1.00 88.19 162 THR A CA 1
ATOM 1206 C C . THR A 1 162 ? 9.573 4.632 -35.025 1.00 88.19 162 THR A C 1
ATOM 1208 O O . THR A 1 162 ? 9.291 5.500 -34.201 1.00 88.19 162 THR A O 1
ATOM 1211 N N . GLY A 1 163 ? 9.604 4.874 -36.337 1.00 83.88 163 GLY A N 1
ATOM 1212 C CA . GLY A 1 163 ? 9.319 6.181 -36.939 1.00 83.88 163 GLY A CA 1
ATOM 1213 C C . GLY A 1 163 ? 10.566 6.935 -37.411 1.00 83.88 163 GLY A C 1
ATOM 1214 O O . GLY A 1 163 ? 11.648 6.368 -37.536 1.00 83.88 163 GLY A O 1
ATOM 1215 N N . GLN A 1 164 ? 10.397 8.221 -37.735 1.00 82.06 164 GLN A N 1
ATOM 1216 C CA . GLN A 1 164 ? 11.502 9.076 -38.172 1.00 82.06 164 GLN A CA 1
ATOM 1217 C C . GLN A 1 164 ? 12.376 9.496 -36.986 1.00 82.06 164 GLN A C 1
ATOM 1219 O O . GLN A 1 164 ? 11.870 9.944 -35.958 1.00 82.06 164 GLN A O 1
ATOM 1224 N N . ILE A 1 165 ? 13.695 9.405 -37.160 1.00 83.81 165 ILE A N 1
ATOM 1225 C CA . ILE A 1 165 ? 14.674 9.952 -36.219 1.00 83.81 165 ILE A CA 1
ATOM 1226 C C . ILE A 1 165 ? 15.010 11.372 -36.679 1.00 83.81 165 ILE A C 1
ATOM 1228 O O . ILE A 1 165 ? 15.666 11.561 -37.702 1.00 83.81 165 ILE A O 1
ATOM 1232 N N . TYR A 1 166 ? 14.564 12.377 -35.929 1.00 81.62 166 TYR A N 1
ATOM 1233 C CA . TYR A 1 166 ? 14.955 13.762 -36.178 1.00 81.62 166 TYR A CA 1
ATOM 1234 C C . TYR A 1 166 ? 16.313 14.025 -35.535 1.00 81.62 166 TYR A C 1
ATOM 1236 O O . TYR A 1 166 ? 16.424 14.164 -34.320 1.00 81.62 166 TYR A O 1
ATOM 1244 N N . THR A 1 167 ? 17.360 14.102 -36.351 1.00 79.94 167 THR A N 1
ATOM 1245 C CA . THR A 1 167 ? 18.669 14.576 -35.901 1.00 79.94 167 THR A CA 1
ATOM 1246 C C . THR A 1 167 ? 18.740 16.083 -36.109 1.00 79.94 167 THR A C 1
ATOM 1248 O O . THR A 1 167 ? 18.635 16.554 -37.244 1.00 79.94 167 THR A O 1
ATOM 1251 N N . THR A 1 168 ? 18.965 16.861 -35.055 1.00 77.88 168 THR A N 1
ATOM 1252 C CA . THR A 1 168 ? 19.460 18.228 -35.225 1.00 77.88 168 THR A CA 1
ATOM 1253 C C . THR A 1 168 ? 20.872 18.130 -35.790 1.00 77.88 168 THR A C 1
ATOM 1255 O O . THR A 1 168 ? 21.799 17.690 -35.114 1.00 77.88 168 THR A O 1
ATOM 1258 N N . LYS A 1 169 ? 21.051 18.483 -37.066 1.00 69.56 169 LYS A N 1
ATOM 1259 C CA . LYS A 1 169 ? 22.387 18.575 -37.657 1.00 69.56 169 LYS A CA 1
ATOM 1260 C C . LYS A 1 169 ? 23.133 19.663 -36.881 1.00 69.56 169 LYS A C 1
ATOM 1262 O O . LYS A 1 169 ? 22.752 20.828 -36.956 1.00 69.56 169 LYS A O 1
ATOM 1267 N N . HIS A 1 170 ? 24.145 19.289 -36.101 1.00 67.62 170 HIS A N 1
ATOM 1268 C CA . HIS A 1 170 ? 25.067 20.256 -35.519 1.00 67.62 170 HIS A CA 1
ATOM 1269 C C . HIS A 1 170 ? 25.828 20.889 -36.686 1.00 67.62 170 HIS A C 1
ATOM 1271 O O . HIS A 1 170 ? 26.712 20.270 -37.276 1.00 67.62 170 HIS A O 1
ATOM 1277 N N . VAL A 1 171 ? 25.391 22.074 -37.108 1.00 70.94 171 VAL A N 1
ATOM 1278 C CA . VAL A 1 171 ? 26.137 22.887 -38.063 1.00 70.94 171 VAL A CA 1
ATOM 1279 C C . VAL A 1 171 ? 27.319 23.437 -37.277 1.00 70.94 171 VAL A C 1
ATOM 1281 O O . VAL A 1 171 ? 27.145 24.329 -36.450 1.00 70.94 171 VAL A O 1
ATOM 1284 N N . ILE A 1 172 ? 28.490 22.829 -37.463 1.00 70.38 172 ILE A N 1
ATOM 1285 C CA . ILE A 1 172 ? 29.747 23.403 -36.983 1.00 70.38 172 ILE A CA 1
ATOM 1286 C C . ILE A 1 172 ? 29.985 24.658 -37.843 1.00 70.38 172 ILE A C 1
ATOM 1288 O O . ILE A 1 172 ? 29.899 24.530 -39.069 1.00 70.38 172 ILE A O 1
ATOM 1292 N N . PRO A 1 173 ? 30.179 25.845 -37.239 1.00 70.62 173 PRO A N 1
ATOM 1293 C CA . PRO A 1 173 ? 30.515 27.058 -37.979 1.00 70.62 173 PRO A CA 1
ATOM 1294 C C . PRO A 1 173 ? 31.850 26.942 -38.722 1.00 70.62 173 PRO A C 1
ATOM 1296 O O . PRO A 1 173 ? 32.737 26.192 -38.252 1.00 70.62 173 PRO A O 1
#